Protein AF-A0A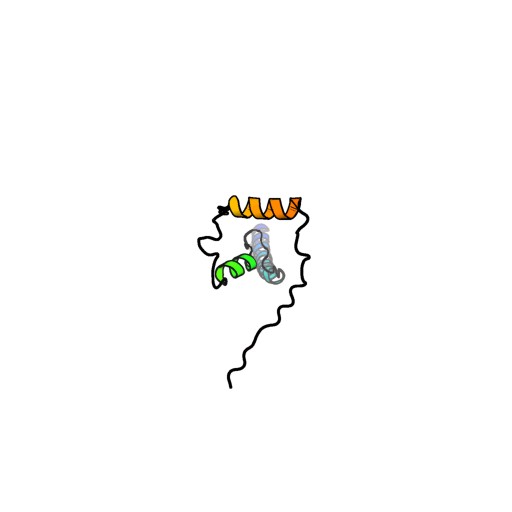7V5URF2-F1 (afdb_monomer)

Mean predicted aligned error: 20.18 Å

pLDDT: mean 71.01, std 12.61, range [42.53, 92.5]

Sequence (96 aa):
MSNSPLIKLLICGLLTGNLTACAQYLDHNEGVSLSAGNAVAHNKAVQMIDPW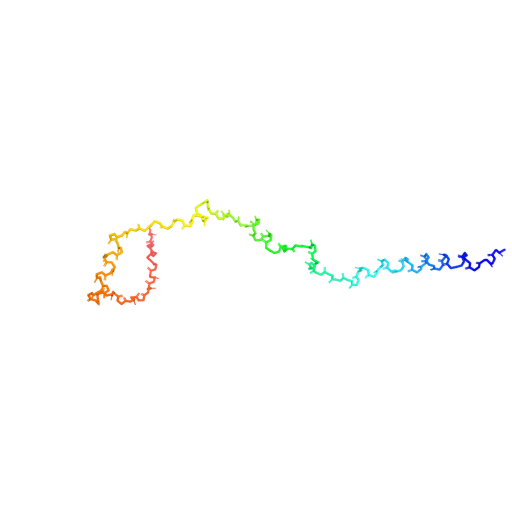PRHAGRTLIPGNGERLLVGLEKYRENKIPSPESANTQGDSKSEE

Solvent-accessible surface area (backbone atoms only — not comparable to full-atom values): 6558 Å² total; per-residue (Å²): 134,88,86,51,70,66,62,53,51,54,52,51,52,57,60,55,58,60,61,58,66,64,52,65,72,76,60,79,73,83,70,76,53,98,85,54,59,62,60,69,62,50,48,57,63,73,68,43,91,73,68,79,56,90,62,73,80,55,84,79,74,88,79,58,68,68,63,48,50,57,52,52,50,30,59,76,70,66,62,64,78,73,85,71,77,86,76,82,75,80,84,76,80,80,84,131

Secondary structure (DSSP, 8-state):
----HHHHHHHHHHHHHHHHGGGGGT----S--TTS--HHHHHHHHT-SS---TTTT-------HHHHHHHHHHHHTT-PPP--------------

Structure (mmCIF, N/CA/C/O backbone):
data_AF-A0A7V5URF2-F1
#
_entry.id   AF-A0A7V5URF2-F1
#
loop_
_atom_site.group_PDB
_atom_site.id
_atom_site.type_symbol
_atom_site.label_atom_id
_atom_site.label_alt_id
_atom_site.label_comp_id
_atom_site.label_asym_id
_atom_site.label_entity_id
_atom_site.label_seq_id
_atom_site.pdbx_PDB_ins_code
_atom_site.Cartn_x
_atom_site.Cartn_y
_atom_site.Cartn_z
_atom_site.occupancy
_atom_site.B_iso_or_equiv
_atom_site.auth_seq_id
_atom_site.auth_comp_id
_atom_site.auth_asym_id
_atom_site.auth_atom_id
_atom_site.pdbx_PDB_model_num
ATOM 1 N N . MET A 1 1 ? 57.098 7.935 -45.981 1.00 48.91 1 MET A N 1
ATOM 2 C CA . MET A 1 1 ? 56.467 8.088 -44.651 1.00 48.91 1 MET A CA 1
ATOM 3 C C . MET A 1 1 ? 55.810 9.460 -44.559 1.00 48.91 1 MET A C 1
ATOM 5 O O . MET A 1 1 ? 56.516 10.456 -44.489 1.00 48.91 1 MET A O 1
ATOM 9 N N . SER A 1 2 ? 54.479 9.522 -44.651 1.00 59.31 2 SER A N 1
ATOM 10 C CA . SER A 1 2 ? 53.720 10.779 -44.570 1.00 59.31 2 SER A CA 1
ATOM 11 C C . SER A 1 2 ? 53.653 11.249 -43.111 1.00 59.31 2 SER A C 1
ATOM 13 O O . SER A 1 2 ? 53.005 10.620 -42.279 1.00 59.31 2 SER A O 1
ATOM 15 N N . ASN A 1 3 ? 54.383 12.318 -42.782 1.00 63.66 3 ASN A N 1
ATOM 16 C CA . ASN A 1 3 ? 54.503 12.880 -41.433 1.00 63.66 3 ASN A CA 1
ATOM 17 C C . ASN A 1 3 ? 53.462 13.984 -41.195 1.00 63.66 3 ASN A C 1
ATOM 19 O O . ASN A 1 3 ? 53.823 15.115 -40.880 1.00 63.66 3 ASN A O 1
ATOM 23 N N . SER A 1 4 ? 52.172 13.682 -41.351 1.00 76.69 4 SER A N 1
ATOM 24 C CA . SER A 1 4 ? 51.137 14.657 -41.003 1.00 76.69 4 SER A CA 1
ATOM 25 C C . SER A 1 4 ? 50.758 14.527 -39.515 1.00 76.69 4 SER A C 1
ATOM 27 O O . SER A 1 4 ? 50.486 13.421 -39.032 1.00 76.69 4 SER A O 1
ATOM 29 N N . PRO A 1 5 ? 50.751 15.632 -38.748 1.00 73.44 5 PRO A N 1
ATOM 30 C CA . PRO A 1 5 ? 50.402 15.599 -37.327 1.00 73.44 5 PRO A CA 1
ATOM 31 C C . PRO A 1 5 ? 48.928 15.220 -37.114 1.00 73.44 5 PRO A C 1
ATOM 33 O O . PRO A 1 5 ? 48.593 14.590 -36.116 1.00 73.44 5 PRO A O 1
ATOM 36 N N . LEU A 1 6 ? 48.065 15.513 -38.094 1.00 74.50 6 LEU A N 1
ATOM 37 C CA . LEU A 1 6 ? 46.646 15.154 -38.081 1.00 74.50 6 LEU A CA 1
ATOM 38 C C . LEU A 1 6 ? 46.407 13.641 -38.120 1.00 74.50 6 LEU A C 1
ATOM 40 O O . LEU A 1 6 ? 45.587 13.144 -37.356 1.00 74.50 6 LEU A O 1
ATOM 44 N N . ILE A 1 7 ? 47.144 12.894 -38.949 1.00 78.25 7 ILE A N 1
ATOM 45 C CA . ILE A 1 7 ? 46.991 11.432 -39.018 1.00 78.25 7 ILE A CA 1
ATOM 46 C C . ILE A 1 7 ? 47.456 10.786 -37.706 1.00 78.25 7 ILE A C 1
ATOM 48 O O . ILE A 1 7 ? 46.825 9.850 -37.222 1.00 78.25 7 ILE A O 1
ATOM 52 N N . LYS A 1 8 ? 48.510 11.323 -37.077 1.00 77.25 8 LYS A N 1
ATOM 53 C CA . LYS A 1 8 ? 48.996 10.836 -35.776 1.00 77.25 8 LYS A CA 1
ATOM 54 C C . LYS A 1 8 ? 47.983 11.075 -34.653 1.00 77.25 8 LYS A C 1
ATOM 56 O O . LYS A 1 8 ? 47.792 10.190 -33.825 1.00 77.25 8 LYS A O 1
ATOM 61 N N . LEU A 1 9 ? 47.307 12.226 -34.645 1.00 76.94 9 LEU A N 1
ATOM 62 C CA . LEU A 1 9 ? 46.254 12.527 -33.669 1.00 76.94 9 LEU A CA 1
ATOM 63 C C . LEU A 1 9 ? 45.022 11.633 -33.850 1.00 76.94 9 LEU A C 1
ATOM 65 O O . LEU A 1 9 ? 44.479 11.144 -32.862 1.00 76.94 9 LEU A O 1
ATOM 69 N N . LEU A 1 10 ? 44.630 11.356 -35.096 1.00 77.00 10 LEU A N 1
ATOM 70 C CA . LEU A 1 10 ? 43.507 10.466 -35.403 1.00 77.00 10 LEU A CA 1
ATOM 71 C C . LEU A 1 10 ? 43.785 9.023 -34.950 1.00 77.00 10 LEU A C 1
ATOM 73 O O . LEU A 1 10 ? 42.934 8.391 -34.329 1.00 77.00 10 LEU A O 1
ATOM 77 N N . ILE A 1 11 ? 45.003 8.527 -35.188 1.00 78.38 11 ILE A N 1
ATOM 78 C CA . ILE A 1 11 ? 45.440 7.200 -34.729 1.00 78.38 11 ILE A CA 1
ATOM 79 C C . ILE A 1 11 ? 45.506 7.144 -33.195 1.00 78.38 11 ILE A C 1
ATOM 81 O O . ILE A 1 11 ? 45.044 6.175 -32.600 1.00 78.38 11 ILE A O 1
ATOM 85 N N . CYS A 1 12 ? 46.027 8.185 -32.541 1.00 74.31 12 CYS A N 1
ATOM 86 C CA . CYS A 1 12 ? 46.121 8.235 -31.080 1.00 74.31 12 CYS A CA 1
ATOM 87 C C . CYS A 1 12 ? 44.734 8.245 -30.411 1.00 74.31 12 CYS A C 1
ATOM 89 O O . CYS A 1 12 ? 44.519 7.510 -29.451 1.00 74.31 12 CYS A O 1
ATOM 91 N N . GLY A 1 13 ? 43.774 9.002 -30.958 1.00 71.88 13 GLY A N 1
ATOM 92 C CA . GLY A 1 13 ? 42.392 9.033 -30.464 1.00 71.88 13 GLY A CA 1
ATOM 93 C C . GLY A 1 13 ? 41.651 7.701 -30.627 1.00 71.88 13 GLY A C 1
ATOM 94 O O . GLY A 1 13 ? 40.897 7.298 -29.744 1.00 71.88 13 GLY A O 1
ATOM 95 N N . LEU A 1 14 ? 41.908 6.975 -31.720 1.00 69.75 14 LEU A N 1
ATOM 96 C CA . LEU A 1 14 ? 41.368 5.627 -31.933 1.00 69.75 14 LEU A CA 1
ATOM 97 C C . LEU A 1 14 ? 41.946 4.602 -30.945 1.00 69.75 14 LEU A C 1
ATOM 99 O O . LEU A 1 14 ? 41.210 3.741 -30.463 1.00 69.75 14 LEU A O 1
ATOM 103 N N . LEU A 1 15 ? 43.236 4.700 -30.609 1.00 66.88 15 LEU A N 1
ATOM 104 C CA . LEU A 1 15 ? 43.867 3.813 -29.626 1.00 66.88 15 LEU A CA 1
ATOM 105 C C . LEU A 1 15 ? 43.386 4.077 -28.191 1.00 66.88 15 LEU A C 1
ATOM 107 O O . LEU A 1 15 ? 43.137 3.123 -27.456 1.00 66.88 15 LEU A O 1
ATOM 111 N N . THR A 1 16 ? 43.224 5.337 -27.779 1.00 65.88 16 THR A N 1
ATOM 112 C CA . THR A 1 16 ? 42.774 5.667 -26.414 1.00 65.88 16 THR A CA 1
ATOM 113 C C . THR A 1 16 ? 41.283 5.413 -26.197 1.00 65.88 16 THR A C 1
ATOM 115 O O . THR A 1 16 ? 40.903 4.981 -25.111 1.00 65.88 16 THR A O 1
ATOM 118 N N . GLY A 1 17 ? 40.441 5.591 -27.222 1.00 64.38 17 GLY A N 1
ATOM 119 C CA . GLY A 1 17 ? 39.002 5.307 -27.142 1.00 64.38 17 GLY A CA 1
ATOM 120 C C . GLY A 1 17 ? 38.652 3.820 -26.983 1.00 64.38 17 GLY A C 1
ATOM 121 O O . GLY A 1 17 ? 37.608 3.498 -26.428 1.00 64.38 17 GLY A O 1
ATOM 122 N N . ASN A 1 18 ? 39.523 2.900 -27.415 1.00 62.81 18 ASN A N 1
ATOM 123 C CA . ASN A 1 18 ? 39.299 1.460 -27.224 1.00 62.81 18 ASN A CA 1
ATOM 124 C C . ASN A 1 18 ? 39.584 0.995 -25.785 1.00 62.81 18 ASN A C 1
ATOM 126 O O . ASN A 1 18 ? 38.969 0.038 -25.324 1.00 62.81 18 ASN A O 1
ATOM 130 N N . LEU A 1 19 ? 40.473 1.673 -25.048 1.00 61.66 19 LEU A N 1
ATOM 131 C CA . LEU A 1 19 ? 40.776 1.316 -23.655 1.00 61.66 19 LEU A CA 1
ATOM 132 C C . LEU A 1 19 ? 39.680 1.755 -22.672 1.00 61.66 19 LEU A C 1
ATOM 134 O O . LEU A 1 19 ? 39.492 1.107 -21.643 1.00 61.66 19 LEU A O 1
ATOM 138 N N . THR A 1 20 ? 38.933 2.821 -22.977 1.00 63.22 20 THR A N 1
ATOM 139 C CA . THR A 1 20 ? 37.846 3.306 -22.107 1.00 63.22 20 THR A CA 1
ATOM 140 C C . THR A 1 20 ? 36.600 2.420 -22.159 1.00 63.22 20 THR A C 1
ATOM 142 O O . THR A 1 20 ? 35.840 2.400 -21.195 1.00 63.22 20 THR A O 1
ATOM 145 N N . ALA A 1 21 ? 36.420 1.617 -23.215 1.00 61.25 21 ALA A N 1
ATOM 146 C CA . ALA A 1 21 ? 35.336 0.635 -23.311 1.00 61.25 21 ALA A CA 1
ATOM 147 C C . ALA A 1 21 ? 35.438 -0.488 -22.254 1.00 61.25 21 ALA A C 1
ATOM 149 O O . ALA A 1 21 ? 34.430 -1.085 -21.885 1.00 61.25 21 ALA A O 1
ATOM 150 N N . CYS A 1 22 ? 36.635 -0.746 -21.714 1.00 60.97 22 CYS A N 1
ATOM 151 C CA . CYS A 1 22 ? 36.852 -1.735 -20.653 1.00 60.97 22 CYS A CA 1
ATOM 152 C C . CYS A 1 22 ? 36.582 -1.191 -19.238 1.00 60.97 22 CYS A C 1
ATOM 154 O O . CYS A 1 22 ? 36.513 -1.970 -18.289 1.00 60.97 22 CYS A O 1
ATOM 156 N N . ALA A 1 23 ? 36.415 0.126 -19.070 1.00 61.88 23 ALA A N 1
ATOM 157 C CA . ALA A 1 23 ? 36.147 0.736 -17.763 1.00 61.88 23 ALA A CA 1
ATOM 158 C C . ALA A 1 23 ? 34.709 0.495 -17.277 1.00 61.88 23 ALA A C 1
ATOM 160 O O . ALA A 1 23 ? 34.434 0.611 -16.087 1.00 61.88 23 ALA A O 1
ATOM 161 N N . GLN A 1 24 ? 33.809 0.080 -18.172 1.00 57.69 24 GLN A N 1
ATOM 162 C CA . GLN A 1 24 ? 32.413 -0.215 -17.848 1.00 57.69 24 GLN A CA 1
ATOM 163 C C . GLN A 1 24 ? 32.253 -1.429 -16.913 1.00 57.69 24 GLN A C 1
ATOM 165 O O . GLN A 1 24 ? 31.182 -1.631 -16.354 1.00 57.69 24 GLN A O 1
ATOM 170 N N . TYR A 1 25 ? 33.318 -2.217 -16.710 1.00 56.56 25 TYR A N 1
ATOM 171 C CA . TYR A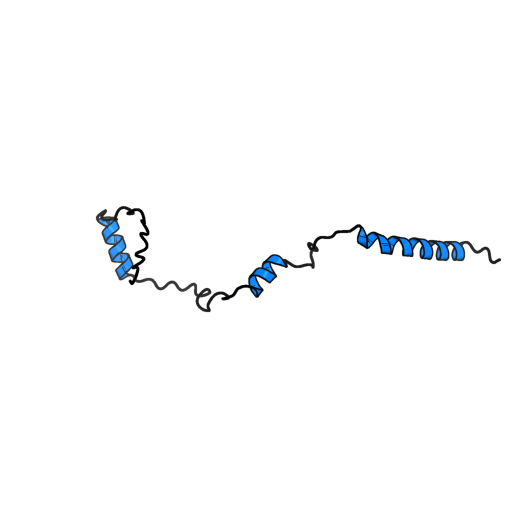 1 25 ? 33.356 -3.300 -15.724 1.00 56.56 25 TYR A CA 1
ATOM 172 C C . TYR A 1 25 ? 33.701 -2.810 -14.301 1.00 56.56 25 TYR A C 1
ATOM 174 O O . TYR A 1 25 ? 33.349 -3.465 -13.325 1.00 56.56 25 TYR A O 1
ATOM 182 N N . LEU A 1 26 ? 34.351 -1.648 -14.144 1.00 63.34 26 LEU A N 1
ATOM 183 C CA . LEU A 1 26 ? 34.582 -1.073 -12.809 1.00 63.34 26 LEU A CA 1
ATOM 184 C C . LEU A 1 26 ? 33.303 -0.486 -12.194 1.00 63.34 26 LEU A C 1
ATOM 186 O O . LEU A 1 26 ? 33.208 -0.353 -10.976 1.00 63.34 26 LEU A O 1
ATOM 190 N N . ASP A 1 27 ? 32.321 -0.175 -13.034 1.00 63.12 27 ASP A N 1
ATOM 191 C CA . ASP A 1 27 ? 31.023 0.337 -12.629 1.00 63.12 27 ASP A CA 1
ATOM 192 C C . ASP A 1 27 ? 30.088 -0.824 -12.251 1.00 63.12 27 ASP A C 1
ATOM 194 O O . ASP A 1 27 ? 29.232 -1.261 -13.022 1.00 63.12 27 ASP A O 1
ATOM 198 N N . HIS A 1 28 ? 30.235 -1.326 -11.022 1.00 61.19 28 HIS A N 1
ATOM 199 C CA . HIS A 1 28 ? 29.242 -2.184 -10.367 1.00 61.19 28 HIS A CA 1
ATOM 200 C C . HIS A 1 28 ? 28.031 -1.329 -9.961 1.00 61.19 28 HIS A C 1
ATOM 202 O O . HIS A 1 28 ? 27.813 -1.008 -8.793 1.00 61.19 28 HIS A O 1
ATOM 208 N N . ASN A 1 29 ? 27.274 -0.873 -10.958 1.00 56.28 29 ASN A N 1
ATOM 209 C CA . ASN A 1 29 ? 26.008 -0.194 -10.737 1.00 56.28 29 ASN A CA 1
ATOM 210 C C . ASN A 1 29 ? 24.950 -1.255 -10.436 1.00 56.28 29 ASN A C 1
ATOM 212 O O . ASN A 1 29 ? 24.247 -1.716 -11.337 1.00 56.28 29 ASN A O 1
ATOM 216 N N . GLU A 1 30 ? 24.833 -1.626 -9.164 1.00 58.78 30 GLU A N 1
ATOM 217 C CA . GLU A 1 30 ? 23.763 -2.481 -8.652 1.00 58.78 30 GLU A CA 1
ATOM 218 C C . GLU A 1 30 ? 22.415 -1.753 -8.762 1.00 58.78 30 GLU A C 1
ATOM 220 O O . GLU A 1 30 ? 21.886 -1.205 -7.802 1.00 58.78 30 GLU A O 1
ATOM 225 N N . GLY A 1 31 ? 21.863 -1.691 -9.972 1.00 59.31 31 GLY A N 1
ATOM 226 C CA . GLY A 1 31 ? 20.4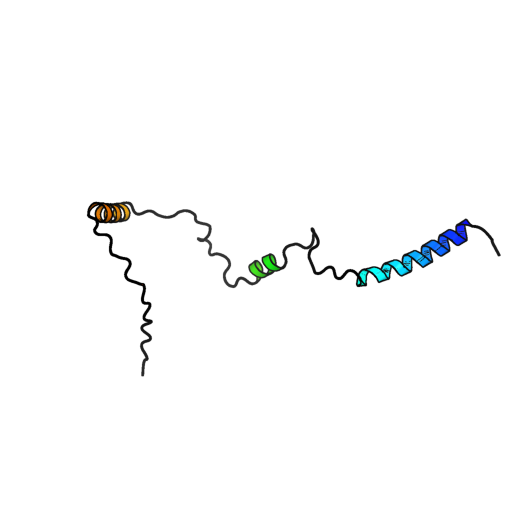23 -1.633 -10.201 1.00 59.31 31 GLY A CA 1
ATOM 227 C C . GLY A 1 31 ? 19.647 -0.420 -9.680 1.00 59.31 31 GLY A C 1
ATOM 228 O O . GLY A 1 31 ? 18.443 -0.557 -9.480 1.00 59.31 31 GLY A O 1
ATOM 229 N N . VAL A 1 32 ? 20.253 0.760 -9.493 1.00 55.84 32 VAL A N 1
ATOM 230 C CA . VAL A 1 32 ? 19.506 1.988 -9.128 1.00 55.84 32 VAL A CA 1
ATOM 231 C C . VAL A 1 32 ? 19.801 3.156 -10.076 1.00 55.84 32 VAL A C 1
ATOM 233 O O . VAL A 1 32 ? 20.210 4.241 -9.680 1.00 55.84 32 VAL A O 1
ATOM 236 N N . SER A 1 33 ? 19.592 2.944 -11.377 1.00 60.16 33 SER A N 1
ATOM 237 C CA . SER A 1 33 ? 19.500 4.052 -12.339 1.00 60.16 33 SER A CA 1
ATOM 238 C C . SER A 1 33 ? 18.126 4.726 -12.220 1.00 60.16 33 SER A C 1
ATOM 240 O O . SER A 1 33 ? 17.127 4.067 -11.940 1.00 60.16 33 SER A O 1
ATOM 242 N N . LEU A 1 34 ? 18.040 6.035 -12.478 1.00 57.88 34 LEU A N 1
ATOM 243 C CA . LEU A 1 34 ? 16.762 6.769 -12.508 1.00 57.88 34 LEU A CA 1
ATOM 244 C C . LEU A 1 34 ? 15.754 6.169 -13.511 1.00 57.88 34 LEU A C 1
ATOM 246 O O . LEU A 1 34 ? 14.549 6.323 -13.340 1.00 57.88 34 LEU A O 1
ATOM 250 N N . SER A 1 35 ? 16.239 5.447 -14.528 1.00 64.31 35 SER A N 1
ATOM 251 C CA . SER A 1 35 ? 15.417 4.696 -15.484 1.00 64.31 35 SER A CA 1
ATOM 252 C C . SER A 1 35 ? 15.149 3.244 -15.064 1.00 64.31 35 SER A C 1
ATOM 254 O O . SER A 1 35 ? 14.338 2.579 -15.704 1.00 64.31 35 SER A O 1
ATOM 256 N N . ALA A 1 36 ? 15.831 2.720 -14.043 1.00 64.75 36 ALA A N 1
ATOM 257 C CA . ALA A 1 36 ? 15.848 1.292 -13.716 1.00 64.75 36 ALA A CA 1
ATOM 258 C C . ALA A 1 36 ? 14.609 0.797 -12.952 1.00 64.75 36 ALA A C 1
ATOM 260 O O . ALA A 1 36 ? 14.487 -0.402 -12.722 1.00 64.75 36 ALA A O 1
ATOM 261 N N . GLY A 1 37 ? 13.672 1.685 -12.600 1.00 65.88 37 GLY A N 1
ATOM 262 C CA . GLY A 1 37 ? 12.436 1.324 -11.905 1.00 65.88 37 GLY A CA 1
ATOM 263 C C . GLY A 1 37 ? 12.664 0.660 -10.537 1.00 65.88 37 GLY A C 1
ATOM 264 O O . GLY A 1 37 ? 13.767 0.288 -10.151 1.00 65.88 37 GLY A O 1
ATOM 265 N N . ASN A 1 38 ? 11.599 0.509 -9.750 1.00 77.06 38 ASN A N 1
ATOM 266 C CA . ASN A 1 38 ? 11.683 -0.229 -8.488 1.00 77.06 38 ASN A CA 1
ATOM 267 C C . ASN A 1 38 ? 11.389 -1.716 -8.743 1.00 77.06 38 ASN A C 1
ATOM 269 O O . ASN A 1 38 ? 10.245 -2.159 -8.613 1.00 77.06 38 ASN A O 1
ATOM 273 N N . ALA A 1 39 ? 12.421 -2.481 -9.112 1.00 74.69 39 ALA A N 1
ATOM 274 C CA . ALA A 1 39 ? 12.307 -3.915 -9.396 1.00 74.69 39 ALA A CA 1
ATOM 275 C C . ALA A 1 39 ? 11.738 -4.711 -8.207 1.00 74.69 39 ALA A C 1
ATOM 277 O O . ALA A 1 39 ? 10.946 -5.631 -8.392 1.00 74.69 39 ALA A O 1
ATOM 278 N N . VAL A 1 40 ? 12.065 -4.317 -6.972 1.00 77.38 40 VAL A N 1
ATOM 279 C CA . VAL A 1 40 ? 11.539 -4.958 -5.757 1.00 77.38 40 VAL A CA 1
ATOM 280 C C . VAL A 1 40 ? 10.030 -4.740 -5.626 1.00 77.38 40 VAL A C 1
ATOM 282 O O . VAL A 1 40 ? 9.295 -5.682 -5.339 1.00 77.38 40 VAL A O 1
ATOM 285 N N . ALA A 1 41 ? 9.542 -3.519 -5.852 1.00 73.94 41 ALA A N 1
ATOM 286 C CA . ALA A 1 41 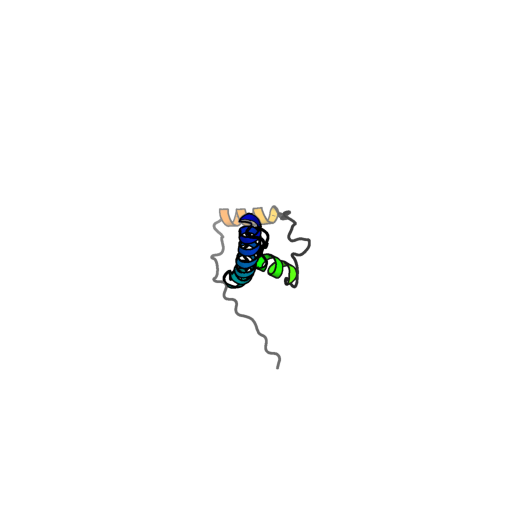? 8.109 -3.227 -5.829 1.00 73.94 41 ALA A CA 1
ATOM 287 C C . ALA A 1 41 ? 7.363 -3.926 -6.976 1.00 73.94 41 ALA A C 1
ATOM 289 O O . ALA A 1 41 ? 6.266 -4.439 -6.764 1.00 73.94 41 ALA A O 1
ATOM 290 N N . HIS A 1 42 ? 7.973 -4.001 -8.160 1.00 77.56 42 HIS A N 1
ATOM 291 C CA . HIS A 1 42 ? 7.419 -4.733 -9.297 1.00 77.56 42 HIS A CA 1
ATOM 292 C C . HIS A 1 42 ? 7.287 -6.233 -8.996 1.00 77.56 42 HIS A C 1
ATOM 294 O O . HIS A 1 42 ? 6.211 -6.802 -9.163 1.00 77.56 42 HIS A O 1
ATOM 300 N N . ASN A 1 43 ? 8.338 -6.855 -8.454 1.00 79.94 43 ASN A N 1
ATOM 301 C CA . ASN A 1 43 ? 8.324 -8.270 -8.083 1.00 79.94 43 ASN A CA 1
ATOM 302 C C . ASN A 1 43 ? 7.273 -8.564 -7.009 1.00 79.94 43 ASN A C 1
ATOM 304 O O . ASN A 1 43 ? 6.563 -9.559 -7.116 1.00 79.94 43 ASN A O 1
ATOM 308 N N . LYS A 1 44 ? 7.102 -7.673 -6.025 1.00 79.44 44 LYS A N 1
ATOM 309 C CA . LYS A 1 44 ? 6.035 -7.791 -5.018 1.00 79.44 44 LYS A CA 1
ATOM 310 C C . LYS A 1 44 ? 4.636 -7.776 -5.632 1.00 79.44 44 LYS A C 1
ATOM 312 O O . LYS A 1 44 ? 3.764 -8.475 -5.134 1.00 79.44 44 LYS A O 1
ATOM 317 N N . ALA A 1 45 ? 4.417 -6.986 -6.683 1.00 75.44 45 ALA A N 1
ATOM 318 C CA . ALA A 1 45 ? 3.129 -6.922 -7.365 1.00 75.44 45 ALA A CA 1
ATOM 319 C C . ALA A 1 45 ? 2.869 -8.161 -8.240 1.00 75.44 45 ALA A C 1
ATOM 321 O O . ALA A 1 45 ? 1.764 -8.691 -8.222 1.00 75.44 45 ALA A O 1
ATOM 322 N N . VAL A 1 46 ? 3.878 -8.643 -8.976 1.00 78.25 46 VAL A N 1
ATOM 323 C CA . VAL A 1 46 ? 3.744 -9.801 -9.884 1.00 78.25 46 VAL A CA 1
ATOM 324 C C . VAL A 1 46 ? 3.687 -11.133 -9.128 1.00 78.25 46 VAL A C 1
ATOM 326 O O . VAL A 1 46 ? 2.979 -12.041 -9.547 1.00 78.25 46 VAL A O 1
ATOM 329 N N . GLN A 1 47 ? 4.406 -11.260 -8.009 1.00 83.19 47 GLN A N 1
ATOM 330 C CA . GLN A 1 47 ? 4.439 -12.480 -7.189 1.00 83.19 47 GLN A CA 1
ATOM 331 C C . GLN A 1 47 ? 3.321 -12.538 -6.134 1.00 83.19 47 GLN A C 1
ATOM 333 O O . GLN A 1 47 ? 3.303 -13.443 -5.299 1.00 83.19 47 GLN A O 1
ATOM 338 N N . MET A 1 48 ? 2.390 -11.582 -6.132 1.00 81.75 48 MET A N 1
ATOM 339 C CA . MET A 1 48 ? 1.249 -11.594 -5.223 1.00 81.75 48 MET A CA 1
ATOM 340 C C . MET A 1 48 ? 0.252 -12.675 -5.664 1.00 81.75 48 MET A C 1
ATOM 342 O O . MET A 1 48 ? -0.378 -12.544 -6.708 1.00 81.75 48 MET A O 1
ATOM 346 N N . ILE A 1 49 ? 0.125 -13.740 -4.862 1.00 75.12 49 ILE A N 1
ATOM 347 C CA . ILE A 1 49 ? -0.755 -14.894 -5.138 1.00 75.12 49 ILE A CA 1
ATOM 348 C C . ILE A 1 49 ? -2.229 -14.482 -5.311 1.00 75.12 49 ILE A C 1
ATOM 350 O O . ILE A 1 49 ? -2.925 -15.062 -6.140 1.00 75.12 49 ILE A O 1
ATOM 354 N N . ASP A 1 50 ? -2.691 -13.483 -4.553 1.00 72.38 50 ASP A N 1
ATOM 355 C CA . ASP A 1 50 ? -4.044 -12.925 -4.648 1.00 72.38 50 ASP A CA 1
ATOM 356 C C . ASP A 1 50 ? -3.959 -11.389 -4.680 1.00 72.38 50 ASP A C 1
ATOM 358 O O . ASP A 1 50 ? -3.829 -10.752 -3.628 1.00 72.38 50 ASP A O 1
ATOM 362 N N . PRO A 1 51 ? -3.916 -10.766 -5.872 1.00 72.94 51 PRO A N 1
ATOM 363 C CA . PRO A 1 51 ? -3.958 -9.317 -5.978 1.00 72.94 51 PRO A CA 1
ATOM 364 C C . PRO A 1 51 ? -5.274 -8.801 -5.399 1.00 72.94 51 PRO A C 1
ATOM 366 O O . PRO A 1 51 ? -6.322 -9.396 -5.627 1.00 72.94 51 PRO A O 1
ATOM 369 N N . TRP A 1 52 ? -5.201 -7.679 -4.672 1.00 73.81 52 TRP A N 1
ATOM 370 C CA . TRP A 1 52 ? -6.305 -7.073 -3.919 1.00 73.81 52 TRP A CA 1
ATOM 371 C C . TRP A 1 52 ? -7.697 -7.381 -4.501 1.00 73.81 52 TRP A C 1
ATOM 373 O O . TRP A 1 52 ? -7.979 -7.004 -5.647 1.00 73.81 52 TRP A O 1
ATOM 383 N N . PRO A 1 53 ? -8.597 -8.017 -3.730 1.00 75.94 53 PRO A N 1
ATOM 384 C CA . PRO A 1 53 ? -9.892 -8.424 -4.250 1.00 75.94 53 PRO A CA 1
ATOM 385 C C . PRO A 1 53 ? -10.677 -7.195 -4.721 1.00 75.94 53 PRO A C 1
ATOM 387 O O . PRO A 1 53 ? -10.502 -6.098 -4.198 1.00 75.94 53 PRO A O 1
ATOM 390 N N . ARG A 1 54 ? -11.599 -7.344 -5.684 1.00 71.38 54 ARG A N 1
ATOM 391 C CA . ARG A 1 54 ? -12.339 -6.205 -6.291 1.00 71.38 54 ARG A CA 1
ATOM 392 C C . ARG A 1 54 ? -13.019 -5.265 -5.284 1.00 71.38 54 ARG A C 1
ATOM 394 O O . ARG A 1 54 ? -13.345 -4.131 -5.625 1.00 71.38 54 ARG A O 1
ATOM 401 N N . HIS A 1 55 ? -13.285 -5.735 -4.068 1.00 76.81 55 HIS A N 1
ATOM 402 C CA . HIS A 1 55 ? -13.865 -4.931 -2.998 1.00 76.81 55 HIS A CA 1
ATOM 403 C C . HIS A 1 55 ? -12.836 -4.126 -2.184 1.00 76.81 55 HIS A C 1
ATOM 405 O O . HIS A 1 55 ? -13.246 -3.230 -1.462 1.00 76.81 55 HIS A O 1
ATOM 411 N N . ALA A 1 56 ? -11.532 -4.376 -2.311 1.00 77.62 56 ALA A N 1
ATOM 412 C CA . ALA A 1 56 ? -10.475 -3.648 -1.605 1.00 77.62 56 ALA A CA 1
ATOM 413 C C . ALA A 1 56 ? -10.416 -2.157 -1.983 1.00 77.62 56 ALA A C 1
ATOM 415 O O . ALA A 1 56 ? -10.045 -1.325 -1.165 1.00 77.62 56 ALA A O 1
ATOM 416 N N . GLY A 1 57 ? -10.841 -1.801 -3.201 1.00 77.38 57 GLY A N 1
ATOM 417 C CA . GLY A 1 57 ? -11.024 -0.404 -3.614 1.00 77.38 57 GLY A CA 1
ATOM 418 C C . GLY A 1 57 ? -12.359 0.215 -3.179 1.00 77.38 57 GLY A C 1
ATOM 419 O O . GLY A 1 57 ? -12.608 1.386 -3.461 1.00 77.38 57 GLY A O 1
ATOM 420 N N . ARG A 1 58 ? -13.256 -0.544 -2.532 1.00 81.38 58 ARG A N 1
ATOM 421 C CA . ARG A 1 58 ? -14.546 -0.020 -2.067 1.00 81.38 58 ARG A CA 1
ATOM 422 C C . ARG A 1 58 ? -14.335 0.702 -0.743 1.00 81.38 58 ARG A C 1
ATOM 424 O O . ARG A 1 58 ? -14.253 0.085 0.309 1.00 81.38 58 ARG A O 1
ATOM 431 N N . THR A 1 59 ? -14.325 2.025 -0.802 1.00 79.12 59 THR A N 1
ATOM 432 C CA . THR A 1 59 ? -14.315 2.912 0.373 1.00 79.12 59 THR A CA 1
ATOM 433 C C . THR A 1 59 ? -15.697 3.072 1.017 1.00 79.12 59 THR A C 1
ATOM 435 O O . THR A 1 59 ? -15.848 3.791 2.002 1.00 79.12 59 THR A O 1
ATOM 438 N N . LEU A 1 60 ? -16.720 2.401 0.475 1.00 82.56 60 LEU A N 1
ATOM 439 C CA . LEU A 1 60 ? -18.063 2.384 1.037 1.00 82.56 60 LEU A CA 1
ATOM 440 C C . LEU A 1 60 ? -18.092 1.471 2.269 1.00 82.56 60 LEU A C 1
ATOM 442 O O . LEU A 1 60 ? -18.188 0.251 2.144 1.00 82.56 60 LEU A O 1
ATOM 446 N N . ILE A 1 61 ? -18.039 2.072 3.454 1.00 79.56 61 ILE A N 1
ATOM 447 C CA . ILE A 1 61 ? -18.241 1.375 4.725 1.00 79.56 61 ILE A CA 1
ATOM 448 C C . ILE A 1 61 ? -19.736 1.475 5.072 1.00 79.56 61 ILE A C 1
ATOM 450 O O . ILE A 1 61 ? -20.196 2.565 5.419 1.00 79.56 61 ILE A O 1
ATOM 454 N N . PRO A 1 62 ? -20.528 0.388 4.962 1.00 81.94 62 PRO A N 1
ATOM 455 C CA . PRO A 1 62 ? -21.937 0.428 5.334 1.00 81.94 62 PRO A CA 1
ATOM 456 C C . PRO A 1 62 ? -22.068 0.602 6.853 1.00 81.94 62 PRO A C 1
ATOM 458 O O . PRO A 1 62 ? -21.710 -0.282 7.630 1.00 81.94 62 PRO A O 1
ATOM 461 N N . GLY A 1 63 ? -22.577 1.756 7.282 1.00 83.44 63 GLY A N 1
ATOM 462 C CA . GLY A 1 63 ? -22.906 2.022 8.681 1.00 83.44 63 GLY A CA 1
ATOM 463 C C . GLY A 1 63 ? -24.307 1.517 9.037 1.00 83.44 63 GLY A C 1
ATOM 464 O O . GLY A 1 63 ? -25.249 1.714 8.274 1.00 83.44 63 GLY A O 1
ATOM 465 N N . ASN A 1 64 ? -24.461 0.900 10.212 1.00 89.12 64 ASN A N 1
ATOM 466 C CA . ASN A 1 64 ? -25.766 0.590 10.802 1.00 89.12 64 ASN A CA 1
ATOM 467 C C . ASN A 1 64 ? -26.015 1.544 11.986 1.00 89.12 64 ASN A C 1
ATOM 469 O O . ASN A 1 64 ? -25.350 1.440 13.018 1.00 89.12 64 ASN A O 1
ATOM 473 N N . GLY A 1 65 ? -26.964 2.471 11.825 1.00 86.94 65 GLY A N 1
ATOM 474 C CA . GLY A 1 65 ? -27.290 3.483 12.835 1.00 86.94 65 GLY A CA 1
ATOM 475 C C . GLY A 1 65 ? -27.850 2.904 14.136 1.00 86.94 65 GLY A C 1
ATOM 476 O O . GLY A 1 65 ? -27.511 3.387 15.209 1.00 86.94 65 GLY A O 1
ATOM 477 N N . GLU A 1 66 ? -28.630 1.826 14.066 1.00 89.06 66 GLU A N 1
ATOM 478 C CA . GLU A 1 66 ? -29.169 1.139 15.246 1.00 89.06 66 GLU A CA 1
ATOM 479 C C . GLU A 1 66 ? -28.042 0.544 16.100 1.00 89.06 66 GLU A C 1
ATOM 481 O O . GLU A 1 66 ? -27.994 0.740 17.314 1.00 89.06 66 GLU A O 1
ATOM 486 N N . ARG A 1 67 ? -27.048 -0.083 15.456 1.00 87.31 67 ARG A N 1
ATOM 487 C CA . ARG A 1 67 ? -25.840 -0.564 16.146 1.00 87.31 67 ARG A CA 1
ATOM 488 C C . ARG A 1 67 ? -25.028 0.568 16.775 1.00 87.31 67 ARG A C 1
ATOM 490 O O . ARG A 1 67 ? -24.480 0.379 17.860 1.00 87.31 67 ARG A O 1
ATOM 497 N N . LEU A 1 68 ? -24.952 1.729 16.122 1.00 90.12 68 LEU A N 1
ATOM 498 C CA . LEU A 1 68 ? -24.287 2.907 16.687 1.00 90.12 68 LEU A CA 1
ATOM 499 C C . LEU A 1 68 ? -25.025 3.443 17.919 1.00 90.12 68 LEU A C 1
ATOM 501 O O . LEU A 1 68 ? -24.372 3.781 18.904 1.00 90.12 68 LEU A O 1
ATOM 505 N N . LEU A 1 69 ? -26.360 3.477 17.898 1.00 91.75 69 LEU A N 1
ATOM 506 C CA . LEU A 1 69 ? -27.172 3.908 19.039 1.00 91.75 69 LEU A CA 1
ATOM 507 C C . LEU A 1 69 ? -26.980 2.993 20.253 1.00 91.75 69 LEU A C 1
ATOM 509 O O . LEU A 1 69 ? -26.750 3.494 21.350 1.00 91.75 69 LEU A O 1
ATOM 513 N N . VAL A 1 70 ? -26.962 1.671 20.051 1.00 91.00 70 VAL A N 1
ATOM 514 C CA . VAL A 1 70 ? -26.670 0.703 21.125 1.00 91.00 70 VAL A CA 1
ATOM 515 C C . VAL A 1 70 ? -25.280 0.938 21.722 1.00 91.00 70 VAL A C 1
ATOM 517 O O . VAL A 1 70 ? -25.102 0.876 22.938 1.00 91.00 70 VAL A O 1
ATOM 520 N N . GLY A 1 71 ? -24.278 1.216 20.884 1.00 88.88 71 GLY A N 1
ATOM 521 C CA . GLY A 1 71 ? -22.943 1.588 21.354 1.00 88.88 71 GLY A CA 1
ATOM 522 C C . GLY A 1 71 ? -22.965 2.873 22.185 1.00 88.88 71 GLY A C 1
ATOM 523 O O . GLY A 1 71 ? -22.431 2.899 23.291 1.00 88.88 71 GLY A O 1
ATOM 524 N N . LEU A 1 72 ? -23.626 3.918 21.683 1.00 91.12 72 LEU A N 1
ATOM 525 C CA . LEU A 1 72 ? -23.753 5.212 22.355 1.00 91.12 72 LEU A CA 1
ATOM 526 C C . LEU A 1 72 ? -24.439 5.097 23.723 1.00 91.12 72 LEU A C 1
ATOM 528 O O . LEU A 1 72 ? -24.013 5.742 24.678 1.00 91.12 72 LEU A O 1
ATOM 532 N N . GLU A 1 73 ? -25.480 4.276 23.832 1.00 92.44 73 GLU A N 1
ATOM 533 C CA . GLU A 1 73 ? -26.187 4.038 25.090 1.00 92.44 73 GLU A CA 1
ATOM 534 C C . GLU A 1 73 ? -25.293 3.338 26.118 1.00 92.44 73 GLU A C 1
ATOM 536 O O . GLU A 1 73 ? -25.191 3.798 27.253 1.00 92.44 73 GLU A O 1
ATOM 541 N N . LYS A 1 74 ? -24.513 2.332 25.702 1.00 89.81 74 LYS A N 1
ATOM 542 C CA . LYS A 1 74 ? -23.511 1.694 26.575 1.00 89.81 74 LYS A CA 1
ATOM 543 C C . LYS A 1 74 ? -22.461 2.678 27.089 1.00 89.81 74 LYS A C 1
ATOM 545 O O . LYS A 1 74 ? -22.070 2.586 28.251 1.00 89.81 74 LYS A O 1
ATOM 550 N N . TYR A 1 75 ? -22.022 3.623 26.253 1.00 87.00 75 TYR A N 1
ATOM 551 C CA . TYR A 1 75 ? -21.115 4.694 26.678 1.00 87.00 75 TYR A CA 1
ATOM 552 C C . TYR A 1 75 ? -21.773 5.638 27.688 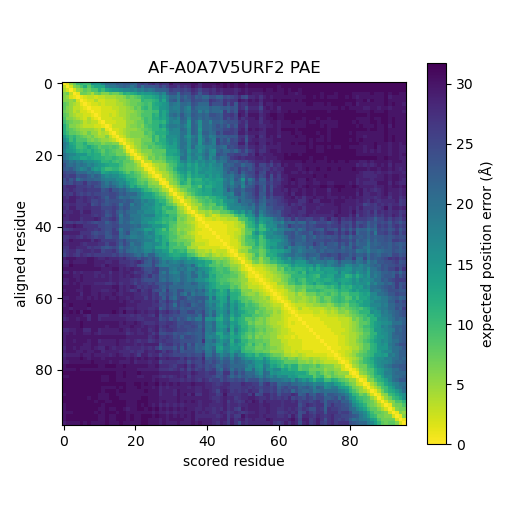1.00 87.00 75 TYR A C 1
ATOM 554 O O . TYR A 1 75 ? -21.151 5.975 28.690 1.00 87.00 75 TYR A O 1
ATOM 562 N N . ARG A 1 76 ? -23.030 6.040 27.464 1.00 90.00 76 ARG A N 1
ATOM 563 C CA . ARG A 1 76 ? -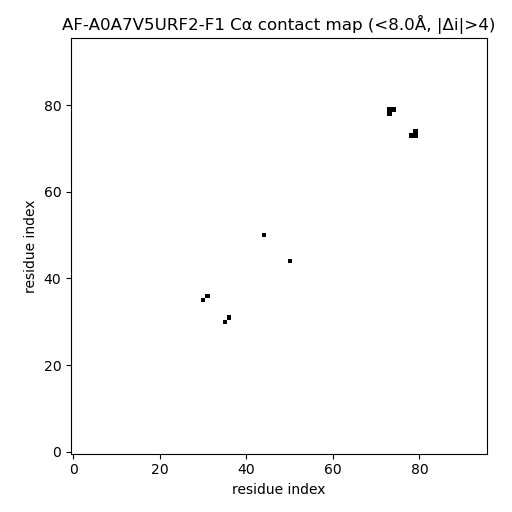23.779 6.902 28.400 1.00 90.00 76 ARG A CA 1
ATOM 564 C C . ARG A 1 76 ? -23.975 6.251 29.762 1.00 90.00 76 ARG A C 1
ATOM 566 O O . ARG A 1 76 ? -23.893 6.926 30.780 1.00 90.00 76 ARG A O 1
ATOM 573 N N . GLU A 1 77 ? -24.224 4.950 29.776 1.00 92.50 77 GLU A N 1
ATOM 574 C CA . GLU A 1 77 ? -24.444 4.182 30.998 1.00 92.50 77 GLU A CA 1
ATOM 575 C C . GLU A 1 77 ? -23.139 3.706 31.662 1.00 92.50 77 GLU A C 1
ATOM 577 O O . GLU A 1 77 ? -23.199 2.995 32.664 1.00 92.50 77 GLU A O 1
ATOM 582 N N . ASN A 1 78 ? -21.962 4.057 31.121 1.00 82.94 78 ASN A N 1
ATOM 583 C CA . ASN A 1 78 ? -20.653 3.533 31.543 1.00 82.94 78 ASN A CA 1
ATOM 584 C C . ASN A 1 78 ? -20.571 1.990 31.565 1.00 82.94 78 ASN A C 1
ATOM 586 O O . ASN A 1 78 ? -19.747 1.405 32.266 1.00 82.94 78 ASN A O 1
ATOM 590 N N . LYS A 1 79 ? -21.381 1.307 30.750 1.00 81.38 79 LYS A N 1
ATOM 591 C CA . LYS A 1 79 ? -21.398 -0.159 30.604 1.00 81.38 79 LYS A CA 1
ATOM 592 C C . LYS A 1 79 ? -20.465 -0.615 29.483 1.00 81.38 79 LYS A C 1
ATOM 594 O O . LYS A 1 79 ? -20.839 -1.420 28.627 1.00 81.38 79 LYS A O 1
ATOM 599 N N . ILE A 1 80 ? -19.257 -0.063 29.449 1.00 75.38 80 ILE A N 1
ATOM 600 C CA . ILE A 1 80 ? -18.233 -0.473 28.488 1.00 75.38 80 ILE A CA 1
ATOM 601 C C . ILE A 1 80 ? -17.586 -1.739 29.060 1.00 75.38 80 ILE A C 1
ATOM 603 O O . ILE A 1 80 ? -17.043 -1.673 30.166 1.00 75.38 80 ILE A O 1
ATOM 607 N N . PRO A 1 81 ? -17.651 -2.894 28.373 1.00 71.06 81 PRO A N 1
ATOM 608 C CA . PRO A 1 81 ? -16.927 -4.068 28.832 1.00 71.06 81 PRO A CA 1
ATOM 609 C C . PRO A 1 81 ? -15.434 -3.730 28.869 1.00 71.06 81 PRO A C 1
ATOM 611 O O . PRO A 1 81 ? -14.888 -3.206 27.895 1.00 71.06 81 PRO A O 1
ATOM 614 N N . SER A 1 82 ? -14.789 -4.000 30.007 1.00 71.62 82 SER A N 1
ATOM 615 C CA . SER A 1 82 ? -13.329 -3.956 30.106 1.00 71.62 82 SER A CA 1
ATOM 616 C C . SER A 1 82 ? -12.749 -4.832 28.991 1.00 71.62 82 SER A C 1
ATOM 618 O O . SER A 1 82 ? -13.326 -5.896 28.741 1.00 71.62 82 SER A O 1
ATOM 620 N N . PRO A 1 83 ? -11.670 -4.424 28.295 1.00 69.88 83 PRO A N 1
ATOM 621 C CA . PRO A 1 83 ? -11.027 -5.291 27.323 1.00 69.88 83 PRO A CA 1
ATOM 622 C C . PRO A 1 83 ? -10.510 -6.523 28.064 1.00 69.88 83 PRO A C 1
ATOM 624 O O . PRO A 1 83 ? -9.466 -6.491 28.713 1.00 69.88 83 PRO A O 1
ATOM 627 N N . GLU A 1 84 ? -11.281 -7.602 28.011 1.00 67.50 84 GLU A N 1
ATOM 628 C CA . GLU A 1 84 ? -10.821 -8.912 28.427 1.00 67.50 84 GLU A CA 1
ATOM 629 C C . GLU A 1 84 ? -9.670 -9.262 27.490 1.00 67.50 84 GLU A C 1
ATOM 631 O O . GLU A 1 84 ? -9.802 -9.171 26.264 1.00 67.50 84 GLU A O 1
ATOM 636 N N . SER A 1 85 ? -8.493 -9.519 28.064 1.00 55.47 85 SER A N 1
ATOM 637 C CA . SER A 1 85 ? -7.310 -9.857 27.286 1.00 55.47 85 SER A CA 1
ATOM 638 C C . SER A 1 85 ? -7.680 -10.988 26.336 1.00 55.47 85 SER A C 1
ATOM 640 O O . SER A 1 85 ? -8.251 -11.997 26.746 1.00 55.47 85 SER A O 1
ATOM 642 N N . ALA A 1 86 ? -7.420 -10.789 25.047 1.00 57.59 86 ALA A N 1
ATOM 643 C CA . ALA A 1 86 ? -7.739 -11.758 24.015 1.00 57.59 86 ALA A CA 1
ATOM 644 C C . ALA A 1 86 ? -6.827 -12.987 24.159 1.00 57.59 86 ALA A C 1
ATOM 646 O O . ALA A 1 86 ? -5.816 -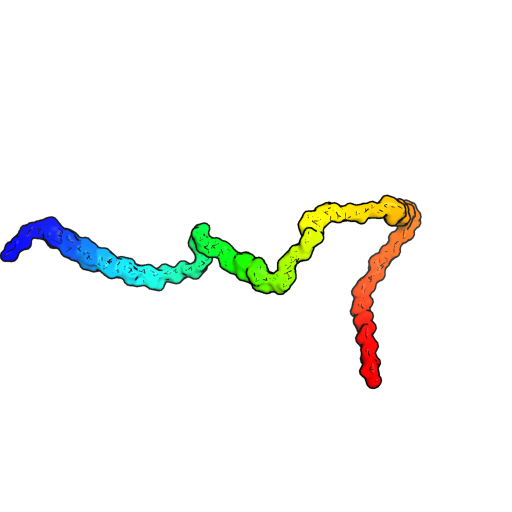13.121 23.470 1.00 57.59 86 ALA A O 1
ATOM 647 N N . ASN A 1 87 ? -7.174 -13.892 25.071 1.00 54.88 87 ASN A N 1
ATOM 648 C CA . ASN A 1 87 ? -6.532 -15.189 25.191 1.00 54.88 87 ASN A CA 1
ATOM 649 C C . ASN A 1 87 ? -7.099 -16.042 24.052 1.00 54.88 87 ASN A C 1
ATOM 651 O O . ASN A 1 87 ? -8.170 -16.633 24.166 1.00 54.88 87 ASN A O 1
ATOM 655 N N . THR A 1 88 ? -6.404 -16.074 22.918 1.00 53.25 88 THR A N 1
ATOM 656 C CA . THR A 1 88 ? -6.705 -17.028 21.846 1.00 53.25 88 THR A CA 1
ATOM 657 C C . THR A 1 88 ? -6.246 -18.409 22.315 1.00 53.25 88 THR A C 1
ATOM 659 O O . THR A 1 88 ? -5.125 -18.824 22.036 1.00 53.25 88 THR A O 1
ATOM 662 N N . GLN A 1 89 ? -7.077 -19.112 23.087 1.00 49.19 89 GLN A N 1
ATOM 663 C CA . GLN A 1 89 ? -6.926 -20.553 23.263 1.00 49.19 89 GLN A CA 1
ATOM 664 C C . GLN A 1 89 ? -7.511 -21.215 22.019 1.00 49.19 89 GLN A C 1
ATOM 666 O O . GLN A 1 89 ? -8.724 -21.291 21.847 1.00 49.19 89 GLN A O 1
ATOM 671 N N . GLY A 1 90 ? -6.619 -21.616 21.113 1.00 50.22 90 GLY A N 1
ATOM 672 C CA . GLY A 1 90 ? -6.965 -22.451 19.974 1.00 50.22 90 GLY A CA 1
ATOM 673 C C . GLY A 1 90 ? -7.553 -23.767 20.469 1.00 50.22 90 GLY A C 1
ATOM 674 O O . GLY A 1 90 ? -6.834 -24.606 21.009 1.00 50.22 90 GLY A O 1
ATOM 675 N N . ASP A 1 91 ? -8.858 -23.925 20.282 1.00 50.28 91 ASP A N 1
ATOM 676 C CA . ASP A 1 91 ? -9.566 -25.192 20.416 1.00 50.28 91 ASP A CA 1
ATOM 677 C C . ASP A 1 91 ? -9.124 -26.108 19.261 1.00 50.28 91 ASP A C 1
ATOM 679 O O . ASP A 1 91 ? -9.721 -26.148 18.187 1.00 50.28 91 ASP A O 1
ATOM 683 N N . SER A 1 92 ? -7.978 -26.766 19.443 1.00 49.81 92 SER A N 1
ATOM 684 C CA . SER A 1 92 ? -7.545 -27.872 18.590 1.00 49.81 92 SER A CA 1
ATOM 685 C C . SER A 1 92 ? -8.159 -29.150 19.142 1.00 49.81 92 SER A C 1
ATOM 687 O O . SER A 1 92 ? -7.583 -29.849 19.971 1.00 49.81 92 SER A O 1
ATOM 689 N N . LYS A 1 93 ? -9.378 -29.435 18.689 1.00 46.72 93 LYS A N 1
ATOM 690 C CA . LYS A 1 93 ? -10.033 -30.721 18.895 1.00 46.72 93 LYS A CA 1
ATOM 691 C C . LYS A 1 93 ? -9.224 -31.799 18.169 1.00 46.72 93 LYS A C 1
ATOM 693 O O . LYS A 1 93 ? -9.266 -31.886 16.946 1.00 46.72 93 LYS A O 1
ATOM 698 N N . SER A 1 94 ? -8.452 -32.583 18.916 1.00 45.34 94 SER A N 1
ATOM 699 C CA . SER A 1 94 ? -7.877 -33.840 18.439 1.00 45.34 94 SER A CA 1
ATOM 700 C C . SER A 1 94 ? -9.006 -34.857 18.282 1.00 45.34 94 SER A C 1
ATOM 702 O O . SER A 1 94 ? -9.596 -35.276 19.279 1.00 45.34 94 SER A O 1
ATOM 704 N N . GLU A 1 95 ? -9.333 -35.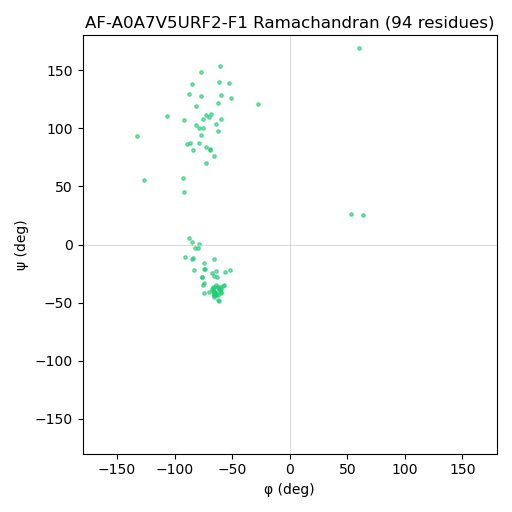203 17.041 1.00 50.50 95 GLU A N 1
ATOM 705 C CA . GLU A 1 95 ? -10.090 -36.413 16.723 1.00 50.50 95 GLU A CA 1
ATOM 706 C C . GLU A 1 95 ? -9.140 -37.615 16.823 1.00 50.50 95 GLU A C 1
ATOM 708 O O . GLU A 1 95 ? -8.029 -37.587 16.286 1.00 50.50 95 GLU A O 1
ATOM 713 N N . GLU A 1 96 ? -9.579 -38.603 17.599 1.00 42.53 96 GLU A N 1
ATOM 714 C CA . GLU A 1 96 ? -8.956 -39.908 17.850 1.00 42.53 96 GLU A CA 1
ATOM 715 C C . GLU A 1 96 ? -9.409 -40.929 16.798 1.00 42.53 96 GLU A C 1
ATOM 717 O O . GLU A 1 96 ? -10.602 -40.880 16.409 1.00 42.53 96 GLU A O 1
#

Radius of gyration: 35.65 Å; Cα contacts (8 Å, |Δi|>4): 6; chains: 1; bounding box: 86×56×76 Å

Foldseek 3Di:
DDPDVVVVVVVVVVVVVVVVVVCVVVPPPPQDDPPRPDVVVVCCQVVPPDPDPPCNPPPDDDDDVVVVVVVVVCVVVVVDPDPDPPPPPPPPDDDD